Protein AF-A0A0B3AUH6-F1 (afdb_monomer)

pLDDT: mean 71.79, std 16.07, range [42.34, 92.62]

Sequence (126 aa):
MKKSLVILSISLILLISISFVSASWFSELFSGKAKTSGSAITQDFQQSQEVKKCFLCNIFPTCKDGVKNQDETGVDCGGNKCPKCEVKSVFPTCKDGVKNQDETGVDCGGNKCPKCEVKSIPLDFY

Mean predicted aligned error: 21.25 Å

Secondary structure (DSSP, 8-state):
-HHHHHHHHHHHHHHHHHHHHHHHSSSSSS------SS----------SS---SSSTTTS--TTSSS--TT-SBTTB-TTTSPPP--S-SS--TTSSS--TT-SBTTB-TTTSPPP------TT--

Solvent-accessible surface area (backbone atoms only — not comparable to full-atom values): 8386 Å² total; per-residue (Å²): 117,72,70,63,55,53,53,53,51,52,51,51,51,50,56,52,51,62,55,54,52,59,76,75,68,60,72,78,84,74,64,79,75,78,77,87,80,82,80,92,76,82,89,85,79,80,94,68,89,92,68,92,75,62,83,64,60,79,78,48,90,51,55,76,72,79,47,68,52,88,62,38,74,40,67,30,12,14,51,92,88,29,60,70,60,79,66,83,64,98,54,74,52,53,78,71,78,46,70,46,86,62,38,75,39,65,28,12,14,50,94,85,32,58,74,60,83,72,82,73,72,74,89,79,83,123

Structure (mmCIF, N/CA/C/O backbone):
data_AF-A0A0B3AUH6-F1
#
_entry.id   AF-A0A0B3AUH6-F1
#
loop_
_atom_site.group_PDB
_atom_site.id
_atom_site.type_symbol
_atom_site.label_atom_id
_atom_site.label_alt_id
_atom_site.label_comp_id
_atom_site.label_asym_id
_atom_site.label_entity_id
_atom_site.label_seq_id
_atom_site.pdbx_PDB_ins_code
_atom_site.Cartn_x
_atom_site.Cartn_y
_atom_site.Cartn_z
_atom_site.occupancy
_atom_site.B_iso_or_equiv
_atom_site.auth_seq_id
_atom_site.auth_comp_id
_atom_site.auth_asym_id
_atom_site.auth_atom_id
_atom_site.pdb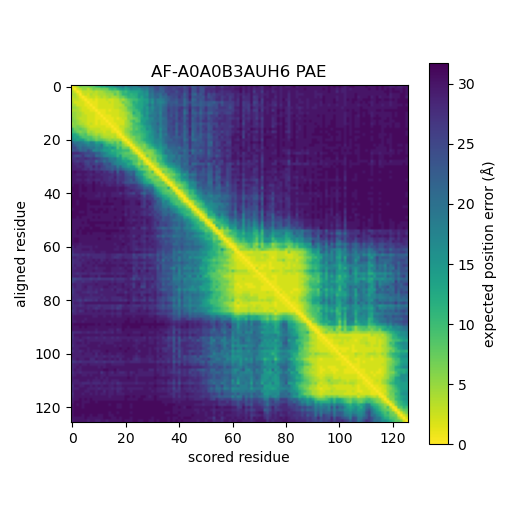x_PDB_model_num
ATOM 1 N N . MET A 1 1 ? -58.648 5.521 77.114 1.00 61.00 1 MET A N 1
ATOM 2 C CA . MET A 1 1 ? -57.359 6.246 77.238 1.00 61.00 1 MET A CA 1
ATOM 3 C C . MET A 1 1 ? -56.310 5.814 76.202 1.00 61.00 1 MET A C 1
ATOM 5 O O . MET A 1 1 ? -55.676 6.684 75.628 1.00 61.00 1 MET A O 1
ATOM 9 N N . LYS A 1 2 ? -56.172 4.518 75.862 1.00 65.06 2 LYS A N 1
ATOM 10 C CA . LYS A 1 2 ? -55.150 4.026 74.904 1.00 65.06 2 LYS A CA 1
ATOM 11 C C . LYS A 1 2 ? -55.299 4.537 73.454 1.00 65.06 2 LYS A C 1
ATOM 13 O O . LYS A 1 2 ? -54.299 4.798 72.806 1.00 65.06 2 LYS A O 1
ATOM 18 N N . LYS A 1 3 ? -56.529 4.752 72.961 1.00 70.25 3 LYS A N 1
ATOM 19 C CA . LYS A 1 3 ? -56.782 5.239 71.585 1.00 70.25 3 LYS A CA 1
ATOM 20 C C . LYS A 1 3 ? -56.318 6.687 71.355 1.00 70.25 3 LYS A C 1
ATOM 22 O O . LYS A 1 3 ? -55.832 6.999 70.279 1.00 70.25 3 LYS A O 1
ATOM 27 N N . SER A 1 4 ? -56.407 7.543 72.377 1.00 71.38 4 SER A N 1
ATOM 28 C CA . SER A 1 4 ? -55.965 8.943 72.280 1.00 71.38 4 SER A CA 1
ATOM 29 C C . SER A 1 4 ? -54.441 9.065 72.221 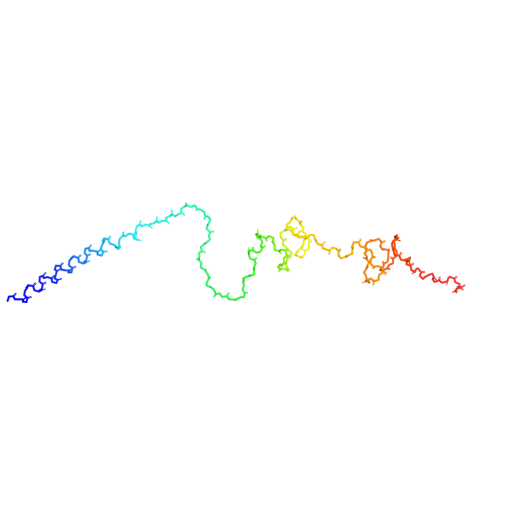1.00 71.38 4 SER A C 1
ATOM 31 O O . SER A 1 4 ? -53.923 9.935 71.531 1.00 71.38 4 SER A O 1
ATOM 33 N N . LEU A 1 5 ? -53.726 8.164 72.906 1.00 70.31 5 LEU A N 1
ATOM 34 C CA . LEU A 1 5 ? -52.262 8.134 72.920 1.00 70.31 5 LEU A CA 1
ATOM 35 C C . LEU A 1 5 ? -51.683 7.701 71.559 1.00 70.31 5 LEU A C 1
ATOM 37 O O . LEU A 1 5 ? -50.661 8.223 71.134 1.00 70.31 5 LEU A O 1
ATOM 41 N N . VAL A 1 6 ? -52.372 6.789 70.858 1.00 79.25 6 VAL A N 1
ATOM 42 C CA . VAL A 1 6 ? -51.979 6.299 69.522 1.00 79.25 6 VAL A CA 1
ATOM 43 C C . VAL A 1 6 ? -52.168 7.370 68.443 1.00 79.25 6 VAL A C 1
ATOM 45 O O . VAL A 1 6 ? -51.349 7.497 67.542 1.00 79.25 6 VAL A O 1
ATOM 48 N N . ILE A 1 7 ? -53.222 8.183 68.536 1.00 77.00 7 ILE A N 1
ATOM 49 C CA . ILE A 1 7 ? -53.449 9.273 67.573 1.00 77.00 7 ILE A CA 1
ATOM 50 C C . ILE A 1 7 ? -52.402 10.381 67.759 1.00 77.00 7 ILE A C 1
ATOM 52 O O . ILE A 1 7 ? -51.882 10.909 66.777 1.00 77.00 7 ILE A O 1
ATOM 56 N N . LEU A 1 8 ? -52.038 10.690 69.009 1.00 79.19 8 LEU A N 1
ATOM 57 C CA . LEU A 1 8 ? -50.985 11.663 69.313 1.00 79.19 8 LEU A CA 1
ATOM 58 C C . LEU A 1 8 ? -49.606 11.197 68.823 1.00 79.19 8 LEU A C 1
ATOM 60 O O . LEU A 1 8 ? -48.855 12.012 68.292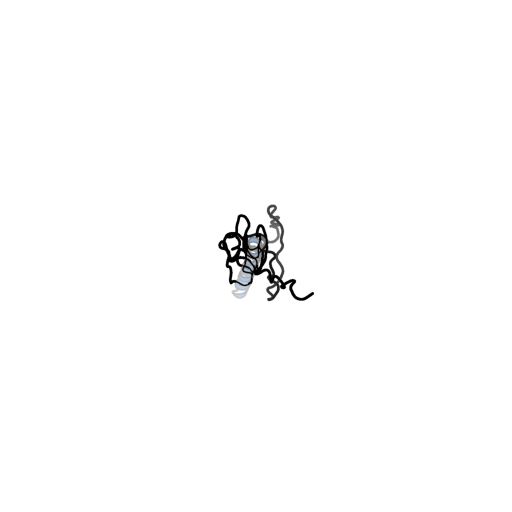 1.00 79.19 8 LEU A O 1
ATOM 64 N N . SER A 1 9 ? -49.285 9.902 68.927 1.00 83.25 9 SER A N 1
ATOM 65 C CA . SER A 1 9 ? -48.011 9.376 68.423 1.00 83.25 9 SER A CA 1
ATOM 66 C C . SER A 1 9 ? -47.948 9.346 66.894 1.00 83.25 9 SER A C 1
ATOM 68 O O . SER A 1 9 ? -46.931 9.738 66.330 1.00 83.25 9 SER A O 1
ATOM 70 N N . ILE A 1 10 ? -49.029 8.961 66.209 1.00 83.00 10 ILE A N 1
ATOM 71 C CA . ILE A 1 10 ? -49.085 8.961 64.736 1.00 83.00 10 ILE A CA 1
ATOM 72 C C . ILE A 1 10 ? -48.984 10.389 64.184 1.00 83.00 10 ILE A C 1
ATOM 74 O O . ILE A 1 10 ? -48.254 10.617 63.221 1.00 83.00 10 ILE A O 1
ATOM 78 N N . SER A 1 11 ? -49.655 11.358 64.816 1.00 85.12 11 SER A N 1
ATOM 79 C CA . SER A 1 11 ? -49.584 12.771 64.417 1.00 85.12 11 SER A CA 1
ATOM 80 C C . SER A 1 11 ? -48.172 13.347 64.600 1.00 85.12 11 SER A C 1
ATOM 82 O O . SER A 1 11 ? -47.654 14.020 63.712 1.00 85.12 11 SER A O 1
ATOM 84 N N . LEU A 1 12 ? -47.494 13.005 65.703 1.00 85.38 12 LEU A N 1
ATOM 85 C CA . LEU A 1 12 ? -46.112 13.423 65.952 1.00 85.38 12 LEU A CA 1
ATOM 86 C C . LEU A 1 12 ? -45.126 12.799 64.947 1.00 85.38 12 LEU A C 1
ATOM 88 O O . LEU A 1 12 ? -44.240 13.490 64.450 1.00 85.38 12 LEU A O 1
ATOM 92 N N . ILE A 1 13 ? -45.305 11.521 64.597 1.00 84.50 13 ILE A N 1
ATOM 93 C CA . ILE A 1 13 ? -44.482 10.826 63.591 1.00 84.50 13 ILE A CA 1
ATOM 94 C C . ILE A 1 13 ? -44.687 11.436 62.196 1.00 84.50 13 ILE A C 1
ATOM 96 O O . ILE A 1 13 ? -43.709 11.663 61.484 1.00 84.50 13 ILE A O 1
ATOM 100 N N . LEU A 1 14 ? -45.930 11.768 61.825 1.00 82.75 14 LEU A N 1
ATOM 101 C CA . LEU A 1 14 ? -46.239 12.452 60.565 1.00 82.75 14 LEU A CA 1
ATOM 102 C C . LEU A 1 14 ? -45.564 13.828 60.487 1.00 82.75 14 LEU A C 1
ATOM 104 O O . LEU A 1 14 ? -44.880 14.108 59.505 1.00 82.75 14 LEU A O 1
ATOM 108 N N . LEU A 1 15 ? -45.658 14.647 61.538 1.00 82.25 15 LEU A N 1
ATOM 109 C CA . LEU A 1 15 ? -45.022 15.972 61.575 1.00 82.25 15 LEU A CA 1
ATOM 110 C C . LEU A 1 15 ? -43.487 15.900 61.508 1.00 82.25 15 LEU A C 1
ATOM 112 O O . LEU A 1 15 ? -42.861 16.701 60.810 1.00 82.25 15 LEU A O 1
ATOM 116 N N . ILE A 1 16 ? -42.875 14.913 62.169 1.00 81.00 16 ILE A N 1
ATOM 117 C CA . ILE A 1 16 ? -41.428 14.677 62.078 1.00 81.00 16 ILE A CA 1
ATOM 118 C C . ILE A 1 16 ? -41.058 14.239 60.653 1.00 81.00 16 ILE A C 1
ATOM 120 O O . ILE A 1 16 ? -40.148 14.807 60.059 1.00 81.00 16 ILE A O 1
ATOM 124 N N . SER A 1 17 ? -41.798 13.306 60.047 1.00 74.69 17 SER A N 1
ATOM 125 C CA . SER A 1 17 ? -41.499 12.814 58.692 1.00 74.69 17 SER A CA 1
ATOM 126 C C . SER A 1 17 ? -41.626 13.888 57.600 1.00 74.69 17 SER A C 1
ATOM 128 O O . SER A 1 17 ? -40.766 13.967 56.724 1.00 74.69 17 SER A O 1
ATOM 130 N N . ILE A 1 18 ? -42.618 14.781 57.696 1.00 72.12 18 ILE A N 1
ATOM 131 C CA . ILE A 1 18 ? -42.787 15.919 56.774 1.00 72.12 18 ILE A CA 1
ATOM 132 C C . ILE A 1 18 ? -41.608 16.905 56.899 1.00 72.12 18 ILE A C 1
ATOM 134 O O . ILE A 1 18 ? -41.183 17.494 55.906 1.00 72.12 18 ILE A O 1
ATOM 138 N N . SER A 1 19 ? -41.023 17.027 58.095 1.00 63.31 19 SER A N 1
ATOM 139 C CA . SER A 1 19 ? -39.841 17.863 58.349 1.00 63.31 19 SER A CA 1
ATOM 140 C C . SER A 1 19 ? -38.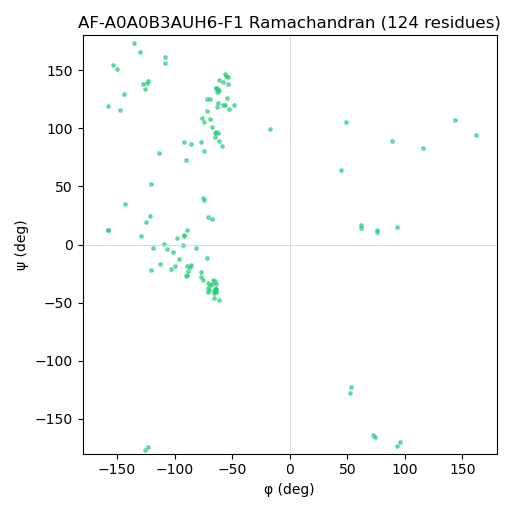537 17.239 57.824 1.00 63.31 19 SER A C 1
ATOM 142 O O . SER A 1 19 ? -37.632 17.961 57.419 1.00 63.31 19 SER A O 1
ATOM 144 N N . PHE A 1 20 ? -38.427 15.906 57.786 1.00 59.00 20 PHE A N 1
ATOM 145 C CA . PHE A 1 20 ? -37.256 15.209 57.231 1.00 59.00 20 PHE A CA 1
ATOM 146 C C . PHE A 1 20 ? -37.243 15.189 55.693 1.00 59.00 20 PHE A C 1
ATOM 148 O O . PHE A 1 20 ? -36.170 15.206 55.090 1.00 59.00 20 PHE A O 1
ATOM 155 N N . VAL A 1 21 ? -38.413 15.236 55.043 1.00 56.62 21 VAL A N 1
ATOM 156 C CA . VAL A 1 21 ? -38.504 15.357 53.576 1.00 56.62 21 VAL A CA 1
ATOM 157 C C . VAL A 1 21 ? -37.979 16.716 53.084 1.00 56.62 21 VAL A C 1
ATOM 159 O O . VAL A 1 21 ? -37.384 16.775 52.011 1.00 56.62 21 VAL A O 1
ATOM 162 N N . SER A 1 22 ? -38.086 17.798 53.869 1.00 56.09 22 SER A N 1
ATOM 163 C CA . SER A 1 22 ? -37.554 19.112 53.461 1.00 56.09 22 SER A CA 1
ATOM 164 C C . SER A 1 22 ? -36.029 19.239 53.593 1.00 56.09 22 SER A C 1
ATOM 166 O O . SER A 1 22 ? -35.425 20.039 52.882 1.00 56.09 22 SER A O 1
ATOM 168 N N . ALA A 1 23 ? -35.388 18.435 54.449 1.00 50.75 23 ALA A N 1
ATOM 169 C CA . ALA A 1 23 ? -33.943 18.502 54.680 1.00 50.75 23 ALA A CA 1
ATOM 170 C C . ALA A 1 23 ? -33.116 17.657 53.692 1.00 50.75 23 ALA A C 1
ATOM 172 O O . ALA A 1 23 ? -31.922 17.902 53.530 1.00 50.75 23 ALA A O 1
ATOM 173 N N . SER A 1 24 ? -33.725 16.676 53.015 1.00 53.88 24 SER A N 1
ATOM 174 C CA . SER A 1 24 ? -33.030 15.796 52.055 1.00 53.88 24 SER A CA 1
ATOM 175 C C . SER A 1 24 ? -33.559 15.884 50.619 1.00 53.88 24 SER A C 1
ATOM 177 O O . SER A 1 24 ? -32.978 15.272 49.728 1.00 53.88 24 SER A O 1
ATOM 179 N N . TRP A 1 25 ? -34.609 16.678 50.368 1.00 51.91 25 TRP A N 1
ATOM 180 C CA . TRP A 1 25 ? -35.196 16.886 49.035 1.00 51.91 25 TRP A CA 1
ATOM 181 C C . TRP A 1 25 ? -35.192 18.359 48.583 1.00 51.91 25 TRP A C 1
ATOM 183 O O . TRP A 1 25 ? -36.002 18.774 47.762 1.00 51.91 25 TRP A O 1
ATOM 193 N N . PHE A 1 26 ? -34.282 19.183 49.119 1.00 49.88 26 PHE A N 1
ATOM 194 C CA . PHE A 1 26 ? -34.129 20.591 48.712 1.00 49.88 26 PHE A CA 1
ATOM 195 C C 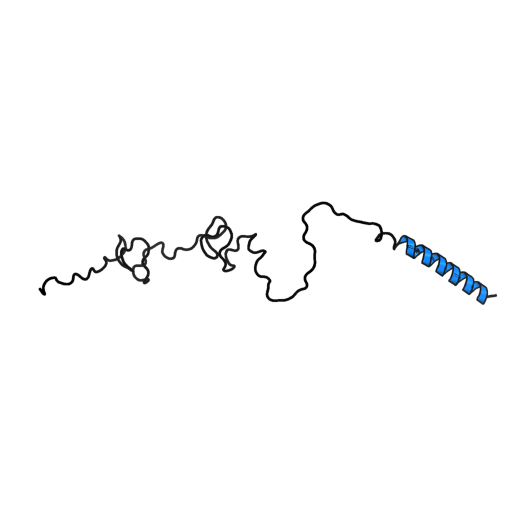. PHE A 1 26 ? -32.703 20.951 48.269 1.00 49.88 26 PHE A C 1
ATOM 197 O O . PHE A 1 26 ? -32.326 22.118 48.228 1.00 49.88 26 PHE A O 1
ATOM 204 N N . SER A 1 27 ? -31.885 19.957 47.911 1.00 50.81 27 SER A N 1
ATOM 205 C CA . SER A 1 27 ? -30.543 20.192 47.354 1.00 50.81 27 SER A CA 1
ATOM 206 C C . SER A 1 27 ? -30.468 20.044 45.830 1.00 50.81 27 SER A C 1
ATOM 208 O O . SER A 1 27 ? -29.450 20.410 45.249 1.00 50.81 27 SER A O 1
ATOM 210 N N . GLU A 1 28 ? -31.542 19.606 45.162 1.00 53.62 28 GLU A N 1
ATOM 211 C CA . GLU A 1 28 ? -31.582 19.485 43.692 1.00 53.62 28 GLU A CA 1
ATOM 212 C C . GLU A 1 28 ? -32.435 20.552 42.983 1.00 53.62 28 GLU A C 1
ATOM 214 O O . GLU A 1 28 ? -32.406 20.627 41.760 1.00 53.62 28 GLU A O 1
ATOM 219 N N . LEU A 1 29 ? -33.129 21.438 43.712 1.00 51.03 29 LEU A N 1
ATOM 220 C CA . LEU A 1 29 ? -33.972 22.484 43.102 1.00 51.03 29 LEU A CA 1
ATOM 221 C C . LEU A 1 29 ? -33.285 23.854 42.947 1.00 51.03 29 LEU A C 1
ATOM 223 O O . LEU A 1 29 ? -33.780 24.702 42.213 1.00 51.03 29 LEU A O 1
ATOM 227 N N . PHE A 1 30 ? 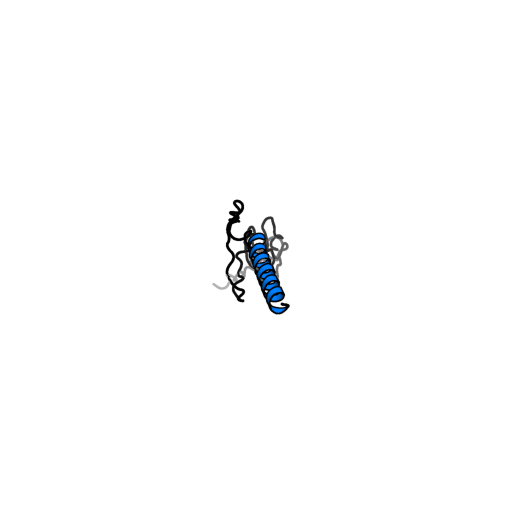-32.127 24.068 43.588 1.00 47.62 30 PHE A N 1
ATOM 228 C CA . PHE A 1 30 ? -31.375 25.335 43.519 1.00 47.62 30 PHE A CA 1
ATOM 229 C C . PHE A 1 30 ? -29.889 25.184 43.168 1.00 47.62 30 PHE A C 1
ATOM 231 O O . PHE A 1 30 ? -29.161 26.173 43.142 1.00 47.62 30 PHE A O 1
ATOM 238 N N . SER A 1 31 ? -29.426 23.980 42.818 1.00 45.66 31 SER A N 1
ATOM 239 C CA . SER A 1 31 ? -28.115 23.822 42.177 1.00 45.66 31 SER A CA 1
ATOM 240 C C . SER A 1 31 ? -28.261 23.900 40.663 1.00 45.66 31 SER A C 1
ATOM 242 O O . SER A 1 31 ? -28.095 22.918 39.941 1.00 45.66 31 SER A O 1
ATOM 244 N N . GLY A 1 32 ? -28.504 25.118 40.180 1.00 50.28 32 GLY A N 1
ATOM 245 C CA . GLY A 1 32 ? -28.070 25.511 38.848 1.00 50.28 32 GLY A CA 1
ATOM 246 C C . GLY A 1 32 ? -26.551 25.368 38.756 1.00 50.28 32 GLY A C 1
ATOM 247 O O . GLY A 1 32 ? -25.812 26.328 38.957 1.00 50.28 32 GLY A O 1
ATOM 248 N N . LYS A 1 33 ? -26.062 24.161 38.448 1.00 46.44 33 LYS A N 1
ATOM 249 C CA . LYS A 1 33 ? -24.698 23.964 37.951 1.00 46.44 33 LYS A CA 1
ATOM 250 C C . LYS A 1 33 ? -24.658 24.444 36.503 1.00 46.44 33 LYS A C 1
ATOM 252 O O . LYS A 1 33 ? -24.672 23.653 35.565 1.00 46.44 33 LYS A O 1
ATOM 257 N N . ALA A 1 34 ? -24.547 25.757 36.326 1.00 46.47 34 ALA A N 1
ATOM 258 C CA . ALA A 1 34 ? -23.876 26.293 35.155 1.00 46.47 34 ALA A CA 1
ATOM 259 C C . ALA A 1 34 ? -22.402 25.872 35.253 1.00 46.47 34 ALA A C 1
ATOM 261 O O . ALA A 1 34 ? -21.588 26.525 35.904 1.00 46.47 34 ALA A O 1
ATOM 262 N N . LYS A 1 35 ? -22.061 24.727 34.654 1.00 42.34 35 LYS A N 1
ATOM 263 C CA . LYS A 1 35 ? -20.670 24.361 34.396 1.00 42.34 35 LYS A CA 1
ATOM 264 C C . LYS A 1 35 ? -20.215 25.177 33.189 1.00 42.34 35 LYS A C 1
ATOM 266 O O . LYS A 1 35 ? -20.353 24.748 32.049 1.00 42.34 35 LYS A O 1
ATOM 271 N N . THR A 1 36 ? -19.710 26.381 33.439 1.00 48.81 36 THR A N 1
ATOM 272 C CA . THR A 1 36 ? -18.859 27.069 32.472 1.00 48.81 36 THR A CA 1
ATOM 273 C C . THR A 1 36 ? -17.515 26.354 32.442 1.00 48.81 36 THR A C 1
ATOM 275 O O . THR A 1 36 ? -16.804 26.297 33.441 1.00 48.81 36 THR A O 1
ATOM 278 N N . SER A 1 37 ? -17.222 25.752 31.289 1.00 50.53 37 SER A N 1
ATOM 279 C CA . SER A 1 37 ? -15.894 25.508 30.708 1.00 50.53 37 SER A CA 1
ATOM 280 C C . SER A 1 37 ? -15.881 24.157 29.990 1.00 50.53 37 SER A C 1
ATOM 282 O O . SER A 1 37 ? -15.878 23.103 30.626 1.00 50.53 37 SER A O 1
ATOM 284 N N . GLY A 1 38 ? -15.859 24.220 28.654 1.00 53.38 38 GLY A N 1
ATOM 285 C CA . GLY A 1 38 ? -15.433 23.121 27.787 1.00 53.38 38 GLY A CA 1
ATOM 286 C C . GLY A 1 38 ? -16.511 22.538 26.876 1.00 53.38 38 GLY A C 1
ATOM 287 O O . GLY A 1 38 ? -17.063 21.496 27.190 1.00 53.38 38 GLY A O 1
ATOM 288 N N . SER A 1 39 ? -16.729 23.201 25.734 1.00 45.12 39 SER A N 1
ATOM 289 C CA . SER A 1 39 ? -17.326 22.701 24.483 1.00 45.12 39 SER A CA 1
ATOM 290 C C . SER A 1 39 ? -18.648 21.927 24.561 1.00 45.12 39 SER A C 1
ATOM 292 O O . SER A 1 39 ? -18.708 20.744 24.884 1.00 45.12 39 SER A O 1
ATOM 294 N N . ALA A 1 40 ? -19.712 22.610 24.147 1.00 48.81 40 ALA A N 1
ATOM 295 C CA . ALA A 1 40 ? -21.002 22.024 23.837 1.00 48.81 40 ALA A CA 1
ATOM 296 C C . ALA A 1 40 ? -20.880 20.897 22.799 1.00 48.81 40 ALA A C 1
ATOM 298 O O . ALA A 1 40 ? -20.394 21.132 21.698 1.00 48.81 40 ALA A O 1
ATOM 299 N N . ILE A 1 41 ? -21.404 19.719 23.130 1.00 52.69 41 ILE A N 1
ATOM 300 C CA . ILE A 1 41 ? -22.398 19.030 22.303 1.00 52.69 41 ILE A CA 1
ATOM 301 C C . ILE A 1 41 ? -23.324 18.261 23.246 1.00 52.69 41 ILE A C 1
ATOM 303 O O . ILE A 1 41 ? -22.909 17.403 24.023 1.00 52.69 41 ILE A O 1
ATOM 307 N N . THR A 1 42 ? -24.581 18.674 23.229 1.00 42.34 42 THR A N 1
ATOM 308 C CA . THR A 1 42 ? -25.700 18.112 23.972 1.00 42.34 42 THR A CA 1
ATOM 309 C C . THR A 1 42 ? -25.947 16.659 23.584 1.00 42.34 42 THR A C 1
ATOM 311 O O . THR A 1 42 ? -25.851 16.281 22.417 1.00 42.34 42 THR A O 1
ATOM 314 N N . GLN A 1 43 ? -26.279 15.863 24.596 1.00 65.12 43 GLN A N 1
ATOM 315 C CA . GLN A 1 43 ? -26.891 14.551 24.455 1.00 65.12 43 GLN A CA 1
ATOM 316 C C . GLN A 1 43 ? -28.248 14.706 23.760 1.00 65.12 43 GLN A C 1
ATOM 318 O O . GLN A 1 43 ? -28.989 15.611 24.125 1.00 65.12 43 GLN A O 1
ATOM 323 N N . ASP A 1 44 ? -28.511 13.878 22.744 1.00 56.12 44 ASP A N 1
ATOM 324 C CA . ASP A 1 44 ? -29.801 13.224 22.458 1.00 56.12 44 ASP A CA 1
ATOM 325 C C . ASP A 1 44 ? -29.841 12.743 20.999 1.00 56.12 44 ASP A C 1
ATOM 327 O O . ASP A 1 44 ? -30.211 13.478 20.089 1.00 56.12 44 ASP A O 1
ATOM 331 N N . PHE A 1 45 ? -29.484 11.477 20.767 1.00 44.38 45 PHE A N 1
ATOM 332 C CA . PHE A 1 45 ? -30.098 10.692 19.694 1.00 44.38 45 PHE A CA 1
ATOM 333 C C . PHE A 1 45 ? -29.938 9.204 19.999 1.00 44.38 45 PHE A C 1
ATOM 335 O O . PHE A 1 45 ? -28.828 8.694 20.166 1.00 44.38 45 PHE A O 1
ATOM 342 N N . GLN A 1 46 ? -31.073 8.523 20.134 1.00 46.22 46 GLN A N 1
ATOM 343 C CA . GLN A 1 46 ? -31.143 7.108 20.447 1.00 46.22 46 GLN A CA 1
ATOM 344 C C . GLN A 1 46 ? -30.496 6.259 19.348 1.00 46.22 46 GLN A C 1
ATOM 346 O O . GLN A 1 46 ? -30.759 6.418 18.158 1.00 46.22 46 GLN A O 1
ATOM 351 N N . GLN A 1 47 ? -29.688 5.312 19.814 1.00 65.44 47 GLN A N 1
ATOM 352 C CA . GLN A 1 47 ? -29.319 4.050 19.185 1.00 65.44 47 GLN A CA 1
ATOM 353 C C . GLN A 1 47 ? -30.264 3.619 18.039 1.00 65.44 47 GLN A C 1
ATOM 355 O O . GLN A 1 47 ? -31.300 3.004 18.276 1.00 65.44 47 GLN A O 1
ATOM 360 N N . SER A 1 48 ? -29.878 3.868 16.786 1.00 47.75 48 SER A N 1
ATOM 361 C CA . SER A 1 48 ? -30.369 3.098 15.641 1.00 47.75 48 SER A CA 1
ATOM 362 C C . SER A 1 48 ? -29.271 2.924 14.586 1.00 47.75 48 SER A C 1
ATOM 364 O O . SER A 1 48 ? -28.518 3.825 14.225 1.00 47.75 48 SER A O 1
ATOM 366 N N . GLN A 1 49 ? -29.139 1.659 14.227 1.00 63.91 49 GLN A N 1
ATOM 367 C CA . GLN A 1 49 ? -28.242 0.974 13.309 1.00 63.91 49 GLN A CA 1
ATOM 368 C C . GLN A 1 49 ? -28.268 1.612 11.894 1.00 63.91 49 GLN A C 1
ATOM 370 O O . GLN A 1 49 ? -29.329 2.039 11.459 1.00 63.91 49 GLN A O 1
ATOM 375 N N . GLU A 1 50 ? -27.110 1.650 11.203 1.00 53.47 50 GLU A N 1
ATOM 376 C CA . GLU A 1 50 ? -26.867 2.077 9.791 1.00 53.47 50 GLU A CA 1
ATOM 377 C C . GLU A 1 50 ? -26.463 3.543 9.462 1.00 53.47 50 GLU A C 1
ATOM 379 O O . GLU A 1 50 ? -26.440 3.914 8.292 1.00 53.47 50 GLU A O 1
ATOM 384 N N . VAL A 1 51 ? -26.023 4.390 10.409 1.00 51.97 51 VAL A N 1
ATOM 385 C CA . VAL A 1 51 ? -25.357 5.675 10.031 1.00 51.97 51 VAL A CA 1
ATOM 386 C C . VAL A 1 51 ? -24.203 6.109 10.936 1.00 51.97 51 VAL A C 1
ATOM 388 O O . VAL A 1 51 ? -23.909 7.292 11.095 1.00 51.97 51 VAL A O 1
ATOM 391 N N . LYS A 1 52 ? -23.427 5.155 11.461 1.00 51.34 52 LYS A N 1
ATOM 392 C CA . LYS A 1 52 ? -22.121 5.448 12.089 1.00 51.34 52 LYS A CA 1
ATOM 393 C C . LYS A 1 52 ? -21.043 5.772 11.036 1.00 51.34 52 LYS A C 1
ATOM 395 O O . LYS A 1 52 ? -19.897 5.342 11.145 1.00 51.34 52 LYS A O 1
ATOM 400 N N . LYS A 1 53 ? -21.425 6.500 9.983 1.00 56.50 53 LYS A N 1
ATOM 401 C CA . LYS A 1 53 ? -20.580 6.849 8.843 1.00 56.50 53 LYS A CA 1
ATOM 402 C C . LYS A 1 53 ? -19.798 8.117 9.176 1.00 56.50 53 LYS A C 1
ATOM 404 O O . LYS A 1 53 ? -20.229 9.235 8.929 1.00 56.50 53 LYS A O 1
ATOM 409 N N . CYS A 1 54 ? -18.665 7.862 9.822 1.00 55.12 54 CYS A N 1
ATOM 410 C CA . CYS A 1 54 ? -17.440 8.656 9.850 1.00 55.12 54 CYS A CA 1
ATOM 411 C C . CYS A 1 54 ? -17.562 10.179 10.026 1.00 55.12 54 CYS A C 1
ATOM 413 O O . CYS A 1 54 ? -17.076 10.932 9.193 1.00 55.12 54 CYS A O 1
ATOM 415 N N . PHE A 1 55 ? -18.067 10.650 11.172 1.00 50.94 55 PHE 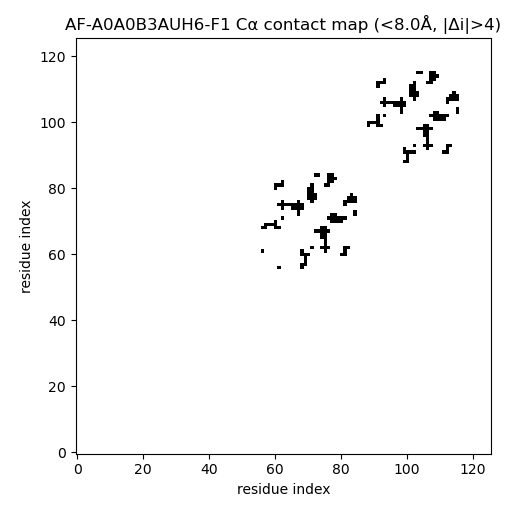A N 1
ATOM 416 C CA . PHE A 1 55 ? -17.647 11.969 11.684 1.00 50.94 55 PHE A CA 1
ATOM 417 C C . PHE A 1 55 ? -16.349 11.881 12.520 1.00 50.94 55 PHE A C 1
ATOM 419 O O . PHE A 1 55 ? -15.654 12.870 12.712 1.00 50.94 55 PHE A O 1
ATOM 426 N N . LEU A 1 56 ? -15.975 10.675 12.977 1.00 55.94 56 LEU A N 1
ATOM 427 C CA . LEU A 1 56 ? -14.796 10.426 13.823 1.00 55.94 56 LEU A CA 1
ATOM 428 C C . LEU A 1 56 ? -13.559 9.897 13.078 1.00 55.94 56 LEU A C 1
ATOM 430 O O . LEU A 1 56 ? -12.462 10.029 13.617 1.00 55.94 56 LEU A O 1
ATOM 434 N N . CYS A 1 57 ? -13.682 9.343 11.860 1.00 55.16 57 CYS A N 1
ATOM 435 C CA . CYS A 1 57 ? -12.483 8.923 11.110 1.00 55.16 57 CYS A CA 1
ATOM 436 C C . CYS A 1 57 ? -11.680 10.120 10.573 1.00 55.16 57 CYS A C 1
ATOM 438 O O . CYS A 1 57 ? -10.516 9.992 10.239 1.00 55.16 57 CYS A O 1
ATOM 440 N N . ASN A 1 58 ? -12.252 11.327 10.625 1.00 58.56 58 ASN A N 1
ATOM 441 C CA . ASN A 1 58 ? -11.591 12.552 10.187 1.00 58.56 58 ASN A CA 1
ATOM 442 C C . ASN A 1 58 ? -10.772 13.256 11.288 1.00 58.56 58 ASN A C 1
ATOM 444 O O . ASN A 1 58 ? -10.392 14.413 11.131 1.00 58.56 58 ASN A O 1
ATOM 448 N N . ILE A 1 59 ? -10.521 12.604 12.433 1.00 61.12 59 ILE A N 1
ATOM 449 C CA . ILE A 1 59 ? -9.741 13.188 13.549 1.00 61.12 59 ILE A CA 1
ATOM 450 C C . ILE A 1 59 ? -8.492 12.349 13.881 1.00 61.12 59 ILE A C 1
ATOM 452 O O . ILE A 1 59 ? -7.504 12.882 14.384 1.00 61.12 59 ILE A O 1
ATOM 456 N N . PHE A 1 60 ? -8.470 11.065 13.513 1.00 60.62 60 PHE A N 1
ATOM 457 C CA . PHE A 1 60 ? -7.307 10.183 13.644 1.00 60.62 60 PHE A CA 1
ATOM 458 C C . PHE A 1 60 ? -6.943 9.591 12.282 1.00 60.62 60 PHE A C 1
ATOM 460 O O . PHE A 1 60 ? -7.857 9.259 11.540 1.00 60.62 60 PHE A O 1
ATOM 467 N N . PRO A 1 61 ? -5.647 9.455 11.943 1.00 63.16 61 PRO A N 1
ATOM 468 C CA . PRO A 1 61 ? -5.247 8.750 10.730 1.00 63.16 61 PRO A CA 1
ATOM 469 C C . PRO A 1 61 ? -5.707 7.295 10.834 1.00 63.16 61 PRO A C 1
ATOM 471 O O . PRO A 1 61 ? -5.347 6.580 11.776 1.00 63.16 61 PRO A O 1
ATOM 474 N N . THR A 1 62 ? -6.520 6.864 9.885 1.00 79.31 62 THR A N 1
ATOM 475 C CA . THR A 1 62 ? -7.051 5.506 9.833 1.00 79.31 62 THR A CA 1
ATOM 476 C C . THR A 1 62 ? -6.469 4.804 8.625 1.00 79.31 62 THR A C 1
ATOM 478 O O . THR A 1 62 ? -7.131 4.611 7.628 1.00 79.31 62 THR A O 1
ATOM 481 N N . CYS A 1 63 ? -5.231 4.341 8.752 1.00 86.31 63 CYS A N 1
ATOM 482 C CA . CYS A 1 63 ? -4.494 3.706 7.657 1.00 86.31 63 CYS A CA 1
ATOM 483 C C . CYS A 1 63 ? -5.003 2.299 7.260 1.00 86.31 63 CYS A C 1
ATOM 485 O O . CYS A 1 63 ? -4.193 1.470 6.843 1.00 86.31 63 CYS A O 1
ATOM 487 N N . LYS A 1 64 ? -6.272 1.959 7.546 1.00 88.12 64 LYS A N 1
ATOM 488 C CA . LYS A 1 64 ? -6.912 0.638 7.337 1.00 88.12 64 LYS A CA 1
ATOM 489 C C . LYS A 1 64 ? -8.450 0.710 7.259 1.00 88.12 64 LYS A C 1
ATOM 491 O O . LYS A 1 64 ? -9.099 -0.325 7.439 1.00 88.12 64 LYS A O 1
ATOM 496 N N . ASP A 1 65 ? -9.053 1.891 7.121 1.00 83.62 65 ASP A N 1
ATOM 497 C CA . ASP A 1 65 ? -10.519 2.031 7.101 1.00 83.62 65 ASP A CA 1
ATOM 498 C C . ASP A 1 65 ? -11.118 2.121 5.690 1.00 83.62 65 ASP A C 1
ATOM 500 O O . ASP A 1 65 ? -12.336 2.256 5.539 1.00 83.62 65 ASP A O 1
ATOM 504 N N . GLY A 1 66 ? -10.293 1.952 4.659 1.00 84.94 66 GLY A N 1
ATOM 505 C CA . GLY A 1 66 ? -10.714 1.871 3.267 1.00 84.94 66 GLY A CA 1
ATOM 506 C C . GLY A 1 66 ? -11.096 3.221 2.676 1.00 84.94 66 GLY A C 1
ATOM 507 O O . GLY A 1 66 ? -11.703 3.255 1.600 1.00 84.94 66 GLY A O 1
ATOM 508 N N . VAL A 1 67 ? -10.778 4.332 3.347 1.00 84.12 67 VAL A N 1
ATOM 509 C CA . VAL A 1 67 ? -11.071 5.680 2.857 1.00 84.12 67 VAL A CA 1
ATOM 510 C C . VAL A 1 67 ? -9.816 6.537 2.859 1.00 84.12 67 VAL A C 1
ATOM 512 O O . VAL A 1 67 ? -9.046 6.526 3.800 1.00 84.12 67 VAL A O 1
ATOM 515 N N . LYS A 1 68 ? -9.626 7.331 1.800 1.00 86.69 68 LYS A N 1
ATOM 516 C CA . LYS A 1 68 ? -8.540 8.313 1.752 1.00 86.69 68 LYS A CA 1
ATOM 517 C C . LYS A 1 68 ? -8.906 9.518 2.616 1.00 86.69 68 LYS A C 1
ATOM 519 O O . LYS A 1 68 ? -9.775 10.302 2.219 1.00 86.69 68 LYS A O 1
ATOM 524 N N . ASN A 1 69 ? -8.245 9.684 3.756 1.00 86.44 69 ASN A N 1
ATOM 525 C CA . ASN A 1 69 ? -8.464 10.823 4.649 1.00 86.44 69 ASN A CA 1
ATOM 526 C C . ASN A 1 69 ? -7.148 11.436 5.160 1.00 86.44 69 ASN A C 1
ATOM 528 O O . ASN A 1 69 ? -6.057 10.957 4.866 1.00 86.44 69 ASN A O 1
ATOM 532 N N . GLN A 1 70 ? -7.247 12.559 5.877 1.00 86.75 70 GLN A N 1
ATOM 533 C CA . GLN A 1 70 ? -6.100 13.223 6.505 1.00 86.75 70 GLN A CA 1
ATOM 534 C C . GLN A 1 70 ? -4.932 13.499 5.548 1.00 86.75 70 GLN A C 1
ATOM 536 O O . GLN A 1 70 ? -5.112 14.160 4.526 1.00 86.75 70 GLN A O 1
ATOM 541 N N . ASP A 1 71 ? -3.724 13.072 5.915 1.00 88.00 71 ASP A N 1
ATOM 542 C CA . ASP A 1 71 ? -2.495 13.251 5.150 1.00 88.00 71 ASP A CA 1
ATOM 543 C C . ASP A 1 71 ? -2.183 12.078 4.207 1.00 88.00 71 ASP A C 1
ATOM 545 O O . ASP A 1 71 ? -1.111 12.053 3.602 1.00 88.00 71 ASP A O 1
ATOM 549 N N . GLU A 1 72 ? -3.101 11.123 4.042 1.00 91.94 72 GLU A N 1
ATOM 550 C CA . GLU A 1 72 ? -2.897 9.973 3.165 1.00 91.94 72 GLU A CA 1
ATOM 551 C C . GLU A 1 72 ? -2.752 10.385 1.692 1.00 91.94 72 GLU A C 1
ATOM 553 O O . GLU A 1 72 ? -3.518 11.185 1.141 1.00 91.94 72 GLU A O 1
ATOM 558 N N . THR A 1 73 ? -1.765 9.808 1.003 1.00 90.06 73 THR A N 1
ATOM 559 C CA . THR A 1 73 ? -1.557 10.049 -0.435 1.00 90.06 73 THR A CA 1
ATOM 560 C C . THR A 1 73 ? -2.327 9.048 -1.301 1.00 90.06 73 THR A C 1
ATOM 562 O O . THR A 1 73 ? -2.725 9.396 -2.417 1.00 90.06 73 THR A O 1
ATOM 565 N N . GLY A 1 74 ? -2.595 7.847 -0.781 1.00 87.50 74 GLY A N 1
ATOM 566 C CA . GLY A 1 74 ? -3.473 6.817 -1.350 1.00 87.50 74 GLY A CA 1
ATOM 567 C C . GLY A 1 74 ? -4.572 6.420 -0.360 1.00 87.50 74 GLY A C 1
ATOM 568 O O . GLY A 1 74 ? -4.710 7.057 0.670 1.00 87.50 74 GLY A O 1
ATOM 569 N N . VAL A 1 75 ? -5.388 5.413 -0.681 1.00 88.62 75 VAL A N 1
ATOM 570 C CA . VAL A 1 75 ? -6.352 4.861 0.292 1.00 88.62 75 VAL A CA 1
ATOM 571 C C . VAL A 1 75 ? -5.563 4.080 1.337 1.00 88.62 75 VAL A C 1
ATOM 573 O O . VAL A 1 75 ? -4.801 3.194 0.944 1.00 88.62 75 VAL A O 1
ATOM 576 N N . ASP A 1 76 ? -5.729 4.403 2.622 1.00 88.38 76 ASP A N 1
ATOM 577 C CA . ASP A 1 76 ? -5.078 3.711 3.743 1.00 88.38 76 ASP A CA 1
ATOM 578 C C . ASP A 1 76 ? -3.532 3.782 3.733 1.00 88.38 76 ASP A C 1
ATOM 580 O O . ASP A 1 76 ? 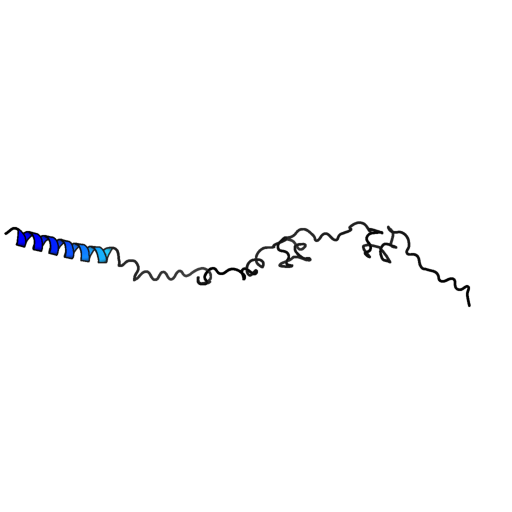-2.844 2.983 4.379 1.00 88.38 76 ASP A O 1
ATOM 584 N N . CYS A 1 77 ? -2.934 4.701 2.962 1.00 90.81 77 CYS A N 1
ATOM 585 C CA . CYS A 1 77 ? -1.482 4.779 2.805 1.00 90.81 77 CYS A CA 1
ATOM 586 C C . CYS A 1 77 ? -0.968 6.183 2.461 1.00 90.81 77 CYS A C 1
ATOM 588 O O . CYS A 1 77 ? -1.627 6.999 1.816 1.00 90.81 77 CYS A O 1
ATOM 590 N N . GLY A 1 78 ? 0.290 6.441 2.809 1.00 90.25 78 GLY A N 1
ATOM 591 C CA . GLY A 1 78 ? 0.993 7.688 2.527 1.00 90.25 78 GLY A CA 1
ATOM 592 C C . GLY A 1 78 ? 0.912 8.726 3.641 1.00 90.25 78 GLY A C 1
ATOM 593 O O . GLY A 1 78 ? 0.440 8.457 4.735 1.00 90.25 78 GLY A O 1
ATOM 594 N N . GLY A 1 79 ? 1.420 9.925 3.372 1.00 88.19 79 GLY A N 1
ATOM 595 C CA . GLY A 1 79 ? 1.533 10.961 4.396 1.00 88.19 79 GLY A CA 1
ATOM 596 C C . GLY A 1 79 ? 2.652 10.708 5.406 1.00 88.19 79 GLY A C 1
ATOM 597 O O . GLY A 1 79 ? 3.552 9.895 5.193 1.00 88.19 79 GLY A O 1
ATOM 598 N N . ASN A 1 80 ? 2.597 11.447 6.509 1.00 86.38 80 ASN A N 1
ATOM 599 C CA . ASN A 1 80 ? 3.516 11.347 7.638 1.00 86.38 80 ASN A CA 1
ATOM 600 C C . ASN A 1 80 ? 3.060 10.311 8.674 1.00 86.38 80 ASN A C 1
ATOM 602 O O . ASN A 1 80 ? 3.885 9.848 9.463 1.00 86.38 80 ASN A O 1
ATOM 606 N N . LYS A 1 81 ? 1.759 9.982 8.716 1.00 85.50 81 LYS A N 1
ATOM 607 C CA . LYS A 1 81 ? 1.185 9.102 9.749 1.00 85.50 81 LYS A CA 1
ATOM 608 C C . LYS A 1 81 ? 0.895 7.669 9.296 1.00 85.50 81 LYS A C 1
ATOM 610 O O . LYS A 1 81 ? 0.823 6.796 10.160 1.00 85.50 81 LYS A O 1
ATOM 615 N N . CYS A 1 82 ? 0.762 7.413 7.994 1.00 89.12 82 CYS A N 1
ATOM 616 C CA . CYS A 1 82 ? 0.489 6.081 7.451 1.00 89.12 82 CYS A CA 1
ATOM 617 C C . CYS A 1 82 ? 1.712 5.490 6.729 1.00 89.12 82 CYS A C 1
ATOM 619 O O . CYS A 1 82 ? 2.611 6.226 6.309 1.00 89.12 82 CYS A O 1
ATOM 621 N N . PRO A 1 83 ? 1.803 4.149 6.602 1.00 88.00 83 PRO A N 1
ATOM 622 C CA . PRO A 1 83 ? 2.861 3.516 5.820 1.00 88.00 83 PRO A CA 1
ATOM 623 C C . PRO A 1 83 ? 2.859 4.063 4.392 1.00 88.00 83 PRO A C 1
ATOM 625 O O . PRO A 1 83 ? 1.801 4.365 3.841 1.00 88.00 83 PRO A O 1
ATOM 628 N N . LYS A 1 84 ? 4.042 4.193 3.778 1.00 88.31 84 LYS A N 1
ATOM 629 C CA . LYS A 1 84 ? 4.145 4.639 2.383 1.00 88.31 84 LYS A CA 1
ATOM 630 C C . LYS A 1 84 ? 3.267 3.755 1.509 1.00 88.31 84 LYS A C 1
ATOM 632 O O . LYS A 1 84 ? 3.276 2.538 1.667 1.00 88.31 84 LYS A O 1
ATOM 637 N N . CYS A 1 85 ? 2.558 4.371 0.570 1.00 87.25 85 CYS A N 1
ATOM 638 C CA . CYS A 1 85 ? 1.879 3.604 -0.454 1.00 87.25 85 CYS A CA 1
ATOM 639 C C . CYS A 1 85 ? 2.907 2.741 -1.170 1.00 87.25 85 CYS A C 1
ATOM 641 O O . CYS A 1 85 ? 3.883 3.255 -1.726 1.00 87.25 85 CYS A O 1
ATOM 643 N N . GLU A 1 86 ? 2.695 1.432 -1.120 1.00 78.75 86 GLU A N 1
ATOM 644 C CA . GLU A 1 86 ? 3.438 0.506 -1.947 1.00 78.75 86 GLU A CA 1
ATOM 645 C C . GLU A 1 86 ? 3.081 0.826 -3.396 1.00 78.75 86 GLU A C 1
ATOM 647 O O . GLU A 1 86 ? 2.056 0.404 -3.930 1.00 78.75 86 GLU A O 1
ATOM 652 N N . VAL A 1 87 ? 3.941 1.609 -4.043 1.00 68.19 87 VAL A N 1
ATOM 653 C CA . VAL A 1 87 ? 4.084 1.528 -5.488 1.00 68.19 87 VAL A CA 1
ATOM 654 C C . VAL A 1 87 ? 4.569 0.113 -5.754 1.00 68.19 87 VAL A C 1
ATOM 656 O O . VAL A 1 87 ? 5.742 -0.212 -5.567 1.00 68.19 87 VAL A O 1
ATOM 659 N N . LYS A 1 88 ? 3.622 -0.773 -6.071 1.00 62.94 88 LYS A N 1
ATOM 660 C CA . LYS A 1 88 ? 3.942 -2.093 -6.597 1.00 62.94 88 LYS A CA 1
ATOM 661 C C . LYS A 1 88 ? 4.958 -1.874 -7.719 1.00 62.94 88 LYS A C 1
ATOM 663 O O . LYS A 1 88 ? 4.667 -1.167 -8.673 1.00 62.94 88 LYS A O 1
ATOM 668 N N . SER A 1 89 ? 6.127 -2.482 -7.531 1.00 56.25 89 SER A N 1
ATOM 669 C CA . SER A 1 89 ? 7.307 -2.454 -8.397 1.00 56.25 89 SER A CA 1
ATOM 670 C C . SER A 1 89 ? 8.304 -1.299 -8.137 1.00 56.25 89 SER A C 1
ATOM 672 O O . SER A 1 89 ? 8.310 -0.231 -8.730 1.00 56.25 89 SER A O 1
ATOM 674 N N . VAL A 1 90 ? 9.260 -1.547 -7.229 1.00 60.12 90 VAL A N 1
ATOM 675 C CA . VAL A 1 90 ? 10.560 -0.827 -7.181 1.00 60.12 90 VAL A CA 1
ATOM 676 C C . VAL A 1 90 ? 11.545 -1.435 -8.205 1.00 60.12 90 VAL A C 1
ATOM 678 O O . VAL A 1 90 ? 12.658 -0.949 -8.409 1.00 60.12 90 VAL A O 1
ATOM 681 N N . PHE A 1 91 ? 11.121 -2.496 -8.892 1.00 61.78 91 PHE A N 1
ATOM 682 C CA . PHE A 1 91 ? 11.837 -3.179 -9.957 1.00 61.78 91 PHE A CA 1
ATOM 683 C C . PHE A 1 91 ? 10.925 -3.222 -11.184 1.00 61.78 91 PHE A C 1
ATOM 685 O O . PHE A 1 91 ? 9.758 -3.549 -11.000 1.00 61.78 91 PHE A O 1
ATOM 692 N N . PRO A 1 92 ? 11.409 -2.903 -12.392 1.00 65.31 92 PRO A N 1
ATOM 693 C CA . PRO A 1 92 ? 10.579 -2.994 -13.581 1.00 65.31 92 PRO A CA 1
ATOM 694 C C . PRO A 1 92 ? 10.182 -4.449 -13.789 1.00 65.31 92 PRO A C 1
ATOM 696 O O . PRO A 1 92 ? 11.032 -5.340 -13.912 1.00 65.31 92 PRO A O 1
ATOM 699 N N . THR A 1 93 ? 8.884 -4.698 -13.748 1.00 79.25 93 THR A N 1
ATOM 700 C CA . THR A 1 93 ? 8.342 -6.027 -13.972 1.00 79.25 93 THR A CA 1
ATOM 701 C C . THR A 1 93 ? 8.031 -6.127 -15.453 1.00 79.25 93 THR A C 1
ATOM 703 O O . THR A 1 93 ? 6.921 -5.876 -15.877 1.00 79.25 93 THR A O 1
ATOM 706 N N . CYS A 1 94 ? 9.024 -6.542 -16.235 1.00 87.19 94 CYS A N 1
ATOM 707 C CA . CYS A 1 94 ? 8.947 -6.625 -17.697 1.00 87.19 94 CYS A CA 1
ATOM 708 C C . CYS A 1 94 ? 7.978 -7.705 -18.238 1.00 87.19 94 CYS A C 1
ATOM 710 O O . CYS A 1 94 ? 8.237 -8.263 -19.306 1.00 87.19 94 CYS A O 1
ATOM 712 N N . LYS A 1 95 ? 6.990 -8.140 -17.442 1.00 89.44 95 LYS A N 1
ATOM 713 C CA . LYS A 1 95 ? 6.016 -9.217 -17.713 1.00 89.44 95 LYS A CA 1
ATOM 714 C C . LYS A 1 95 ? 4.730 -9.084 -16.871 1.00 89.44 95 LYS A C 1
ATOM 716 O O . LYS A 1 95 ? 4.007 -10.075 -16.741 1.00 89.44 95 LYS A O 1
ATOM 721 N N . ASP A 1 96 ? 4.491 -7.956 -16.201 1.00 85.50 96 ASP A N 1
ATOM 722 C CA . ASP A 1 96 ? 3.306 -7.778 -15.345 1.00 85.50 96 ASP A CA 1
ATOM 723 C C . ASP A 1 96 ? 2.111 -7.139 -16.066 1.00 85.50 96 ASP A C 1
ATOM 725 O O . ASP A 1 96 ? 1.036 -7.000 -15.474 1.00 85.50 96 ASP A O 1
ATOM 729 N N . GLY A 1 97 ? 2.260 -6.814 -17.349 1.00 87.56 97 GLY A N 1
ATOM 730 C CA . GLY A 1 97 ? 1.208 -6.246 -18.175 1.00 87.56 97 GLY A CA 1
ATOM 731 C C . GLY A 1 97 ? 0.941 -4.773 -17.887 1.00 87.56 97 GLY A C 1
ATOM 732 O O . GLY A 1 97 ? -0.061 -4.246 -18.382 1.00 87.56 97 GLY A O 1
ATOM 733 N N . VAL A 1 98 ? 1.786 -4.090 -17.105 1.00 86.06 98 VAL A N 1
ATOM 734 C CA . VAL A 1 98 ? 1.638 -2.659 -16.828 1.00 86.06 98 VAL A CA 1
ATOM 735 C C . VAL A 1 98 ? 2.895 -1.894 -17.212 1.00 86.06 98 VAL A C 1
ATOM 737 O O . VAL A 1 98 ? 4.004 -2.319 -16.947 1.00 86.06 98 VAL A O 1
ATOM 740 N N . LYS A 1 99 ? 2.726 -0.711 -17.812 1.00 87.56 99 LYS A N 1
ATOM 741 C CA . LYS A 1 99 ? 3.856 0.180 -18.091 1.00 87.56 99 LYS A CA 1
ATOM 742 C C . LYS A 1 99 ? 4.317 0.841 -16.794 1.00 87.56 99 LYS A C 1
ATOM 744 O O . LYS A 1 99 ? 3.641 1.758 -16.313 1.00 87.56 99 LYS A O 1
ATOM 749 N N . ASN A 1 100 ? 5.448 0.405 -16.249 1.00 86.75 100 ASN A N 1
ATOM 750 C CA . ASN A 1 100 ? 6.008 0.964 -15.018 1.00 86.75 100 ASN A CA 1
ATOM 751 C C . ASN A 1 100 ? 7.499 1.329 -15.143 1.00 86.75 100 ASN A C 1
ATOM 753 O O . ASN A 1 100 ? 8.185 0.995 -16.102 1.00 86.75 100 ASN A O 1
ATOM 757 N N . GLN A 1 101 ? 7.992 2.099 -14.175 1.00 87.50 101 GLN A N 1
ATOM 758 C CA . GLN A 1 101 ? 9.400 2.473 -14.025 1.00 87.50 101 GLN A CA 1
ATOM 759 C C . GLN A 1 101 ? 10.025 3.093 -15.285 1.00 87.50 101 GLN A C 1
ATOM 761 O O . GLN A 1 101 ? 9.577 4.149 -15.731 1.00 87.50 101 GLN A O 1
ATOM 766 N N . ASP A 1 102 ? 11.099 2.505 -15.811 1.00 88.12 102 ASP A N 1
ATOM 767 C CA . ASP A 1 102 ? 11.825 2.987 -16.986 1.00 88.12 102 ASP A CA 1
ATOM 768 C C . ASP A 1 102 ? 11.330 2.384 -18.310 1.00 88.12 102 ASP A C 1
ATOM 770 O O . ASP A 1 102 ? 11.927 2.643 -19.356 1.00 88.12 102 ASP A O 1
ATOM 774 N N . GLU A 1 103 ? 10.236 1.619 -18.303 1.00 92.62 103 GLU A N 1
ATOM 775 C CA . GLU A 1 103 ? 9.693 0.996 -19.508 1.00 92.62 103 GLU A CA 1
ATOM 776 C C . GLU A 1 103 ? 9.200 2.030 -20.536 1.00 92.62 103 GLU A C 1
ATOM 778 O O . GLU A 1 103 ? 8.490 2.994 -20.229 1.00 92.62 103 GLU A O 1
ATOM 783 N N . THR A 1 104 ? 9.546 1.826 -21.811 1.00 91.50 104 THR A N 1
ATOM 784 C CA . THR A 1 104 ? 9.076 2.688 -22.910 1.00 91.50 104 THR A CA 1
ATOM 785 C C . THR A 1 104 ? 7.747 2.201 -23.495 1.00 91.50 104 THR A C 1
ATOM 787 O O . THR A 1 104 ? 6.965 3.021 -23.986 1.00 91.50 104 THR A O 1
ATOM 790 N N . GLY A 1 105 ? 7.454 0.902 -23.386 1.00 90.38 105 GLY A N 1
ATOM 791 C CA . GLY A 1 105 ? 6.172 0.256 -23.692 1.00 90.38 105 GLY A CA 1
ATOM 792 C C . GLY A 1 105 ? 5.666 -0.560 -22.499 1.00 90.38 105 GLY A C 1
ATOM 793 O O . GLY A 1 105 ? 6.268 -0.511 -21.440 1.00 90.38 105 GLY A O 1
ATOM 794 N N . VAL A 1 106 ? 4.541 -1.265 -22.637 1.00 90.31 106 VAL A N 1
ATOM 795 C CA . VAL A 1 106 ? 4.092 -2.207 -21.593 1.00 90.31 106 VAL A CA 1
ATOM 796 C C . VAL A 1 106 ? 5.057 -3.388 -21.588 1.00 90.31 106 VAL A C 1
ATOM 798 O O . VAL A 1 106 ? 5.258 -3.976 -22.653 1.00 90.31 106 VAL A O 1
ATOM 801 N N . ASP A 1 107 ? 5.653 -3.708 -20.437 1.00 90.38 107 ASP A N 1
ATOM 802 C CA . ASP A 1 107 ? 6.575 -4.840 -20.265 1.00 90.38 107 ASP A CA 1
ATOM 803 C C . ASP A 1 107 ? 7.865 -4.770 -21.117 1.00 90.38 107 ASP A C 1
ATOM 805 O O . ASP A 1 107 ? 8.572 -5.767 -21.298 1.00 90.38 107 ASP A O 1
ATOM 809 N N . CYS A 1 108 ? 8.191 -3.610 -21.702 1.00 91.94 108 CYS A N 1
ATOM 810 C CA . CYS A 1 108 ? 9.340 -3.467 -22.597 1.00 91.94 108 CYS A CA 1
ATOM 811 C C . CYS A 1 108 ? 9.965 -2.068 -22.568 1.00 91.94 108 CYS A C 1
ATOM 813 O O . CYS A 1 108 ? 9.308 -1.042 -22.390 1.00 91.94 108 CYS A O 1
ATOM 815 N N . GLY A 1 109 ? 11.263 -2.007 -22.844 1.00 91.88 109 GLY A N 1
ATOM 816 C CA . GLY A 1 109 ? 12.042 -0.780 -22.947 1.00 91.88 109 GLY A CA 1
ATOM 817 C C . GLY A 1 109 ? 12.780 -0.383 -21.675 1.00 91.88 109 GLY A C 1
ATOM 818 O O . GLY A 1 109 ? 12.899 -1.149 -20.728 1.00 91.88 109 GLY A O 1
ATOM 819 N N . GLY A 1 110 ? 13.327 0.828 -21.672 1.00 89.38 110 GLY A N 1
ATOM 820 C CA . GLY A 1 110 ? 14.194 1.278 -20.585 1.00 89.38 110 GLY A CA 1
ATOM 821 C C . GLY A 1 110 ? 15.564 0.607 -20.583 1.00 89.38 110 GLY A C 1
ATOM 822 O O . GLY A 1 110 ? 16.001 0.018 -21.573 1.00 89.38 110 GLY A O 1
ATOM 823 N N . ASN A 1 111 ? 16.256 0.726 -19.454 1.00 87.94 111 ASN A N 1
ATOM 824 C CA . ASN A 1 111 ? 17.579 0.146 -19.229 1.00 87.94 111 ASN A CA 1
ATOM 825 C C . ASN A 1 111 ? 17.505 -1.280 -18.667 1.00 87.94 111 ASN A C 1
ATOM 827 O O . ASN A 1 111 ? 18.505 -1.998 -18.701 1.00 87.94 111 ASN A O 1
ATOM 831 N N . LYS A 1 112 ? 16.354 -1.677 -18.112 1.00 87.38 112 LYS A N 1
ATOM 832 C CA . LYS A 1 112 ? 16.192 -2.941 -17.380 1.00 87.38 112 LYS A CA 1
ATOM 833 C C . LYS A 1 112 ? 15.288 -3.979 -18.061 1.00 87.38 112 LYS A C 1
ATOM 835 O O . LYS A 1 112 ? 15.392 -5.147 -17.690 1.00 87.38 112 LYS A O 1
ATOM 840 N N . CYS A 1 113 ? 14.459 -3.603 -19.042 1.00 90.38 113 CYS A N 1
ATOM 841 C CA . CYS A 1 113 ? 13.606 -4.537 -19.792 1.00 90.38 113 CYS A CA 1
ATOM 842 C C . CYS A 1 113 ? 14.080 -4.757 -21.239 1.00 90.38 113 CYS A C 1
ATOM 844 O O . CYS A 1 113 ? 14.856 -3.960 -21.776 1.00 90.38 113 CYS A O 1
ATOM 846 N N . PRO A 1 114 ? 13.634 -5.845 -21.903 1.00 91.25 114 PRO A N 1
ATOM 847 C CA . PRO A 1 114 ? 13.907 -6.070 -23.320 1.00 91.25 114 PRO A CA 1
ATOM 848 C C . PRO A 1 114 ? 13.416 -4.894 -24.167 1.00 91.25 114 PRO A C 1
ATOM 850 O O . PRO A 1 114 ? 12.392 -4.292 -23.854 1.00 91.25 114 PRO A O 1
ATOM 853 N N . LYS A 1 115 ? 14.112 -4.570 -25.262 1.00 92.31 115 LYS A N 1
ATOM 854 C CA . LYS A 1 115 ? 13.661 -3.511 -26.177 1.00 92.31 115 LYS A CA 1
ATOM 855 C C . LYS A 1 115 ? 12.268 -3.834 -26.711 1.00 92.31 115 LYS A C 1
ATOM 857 O O . LYS A 1 115 ? 11.993 -4.975 -27.065 1.00 92.31 115 LYS A O 1
ATOM 862 N N . CYS A 1 116 ? 11.424 -2.814 -26.817 1.00 91.81 116 CYS A N 1
ATOM 863 C CA . CYS A 1 116 ? 10.139 -2.972 -27.476 1.00 91.81 116 CYS A CA 1
ATOM 864 C C . CYS A 1 116 ? 10.349 -3.332 -28.946 1.00 91.81 116 CYS A C 1
ATOM 866 O O . CYS A 1 116 ? 11.120 -2.676 -29.652 1.00 91.81 116 CYS A O 1
ATOM 868 N N . GLU A 1 117 ? 9.642 -4.359 -29.402 1.00 87.88 117 GLU A N 1
ATOM 869 C CA . GLU A 1 117 ? 9.593 -4.702 -30.813 1.00 87.88 117 GLU A CA 1
ATOM 870 C C . GLU A 1 117 ? 8.854 -3.589 -31.553 1.00 87.88 117 GLU A C 1
ATOM 872 O O . GLU A 1 117 ? 7.624 -3.502 -31.553 1.00 87.88 117 GLU A O 1
ATOM 877 N N . VAL A 1 118 ? 9.611 -2.712 -32.205 1.00 76.75 118 VAL A N 1
ATOM 878 C CA . VAL A 1 118 ? 9.054 -1.951 -33.312 1.00 76.75 118 VAL A CA 1
ATOM 879 C C . VAL A 1 118 ? 8.834 -2.970 -34.414 1.00 76.75 118 VAL A C 1
ATOM 881 O O . VAL A 1 118 ? 9.786 -3.497 -34.984 1.00 76.75 118 VAL A O 1
ATOM 884 N N . LYS A 1 119 ? 7.573 -3.310 -34.683 1.00 71.69 119 LYS A N 1
ATOM 885 C CA . LYS A 1 119 ? 7.226 -3.983 -35.931 1.00 71.69 119 LYS A CA 1
ATOM 886 C C . LYS A 1 119 ? 7.621 -3.024 -37.047 1.00 71.69 119 LYS A C 1
ATOM 888 O O . LYS A 1 119 ? 6.837 -2.163 -37.437 1.00 71.69 119 LYS A O 1
ATOM 893 N N . SER A 1 120 ? 8.863 -3.121 -37.508 1.00 63.28 120 SER A N 1
ATOM 894 C CA . SER A 1 120 ? 9.286 -2.533 -38.762 1.00 63.28 120 SER A CA 1
ATOM 895 C C . SER A 1 120 ? 8.490 -3.277 -39.816 1.00 63.28 120 SER A C 1
ATOM 897 O O . SER A 1 120 ? 8.826 -4.403 -40.177 1.00 63.28 120 SER A O 1
ATOM 899 N N . ILE A 1 121 ? 7.368 -2.688 -40.220 1.00 66.88 121 ILE A N 1
ATOM 900 C CA . ILE A 1 121 ? 6.689 -3.083 -41.444 1.00 66.88 121 ILE A CA 1
ATOM 901 C C . ILE A 1 121 ? 7.782 -3.003 -42.517 1.00 66.88 121 ILE A C 1
ATOM 903 O O . ILE A 1 121 ? 8.341 -1.914 -42.685 1.00 66.88 121 ILE A O 1
ATOM 907 N N . PRO A 1 122 ? 8.171 -4.119 -43.161 1.00 65.50 122 PRO A N 1
ATOM 908 C CA . PRO A 1 122 ? 9.149 -4.062 -44.232 1.00 65.50 122 PRO A CA 1
ATOM 909 C C . PRO A 1 122 ? 8.581 -3.125 -45.295 1.00 65.50 122 PRO A C 1
ATOM 911 O O . PRO A 1 122 ? 7.485 -3.363 -45.809 1.00 65.50 122 PRO A O 1
ATOM 914 N N . LEU A 1 123 ? 9.294 -2.039 -45.593 1.00 64.25 123 LEU A N 1
ATOM 915 C CA . LEU A 1 123 ? 8.976 -1.106 -46.677 1.00 64.25 123 LEU A CA 1
ATOM 916 C C . LEU A 1 123 ? 9.355 -1.728 -48.035 1.00 64.25 123 LEU A C 1
ATOM 918 O O . LEU A 1 123 ? 9.879 -1.054 -48.913 1.00 64.25 123 LEU A O 1
ATOM 922 N N . ASP A 1 124 ? 9.101 -3.025 -48.191 1.00 68.62 124 ASP A N 1
ATOM 923 C CA . ASP A 1 124 ? 9.584 -3.844 -49.302 1.00 68.62 124 ASP A CA 1
ATOM 924 C C . ASP A 1 124 ? 8.426 -4.221 -50.247 1.00 68.62 124 ASP A C 1
ATOM 926 O O . ASP A 1 124 ? 8.621 -4.930 -51.229 1.00 68.62 124 ASP A O 1
ATOM 930 N N . PHE A 1 125 ? 7.205 -3.758 -49.950 1.00 65.31 125 PHE A N 1
ATOM 931 C CA . PHE A 1 125 ? 6.000 -3.995 -50.751 1.00 65.31 125 PHE A CA 1
ATOM 932 C C . PHE A 1 125 ? 5.367 -2.685 -51.236 1.00 65.31 125 PHE A C 1
ATOM 934 O O . PHE A 1 125 ? 4.174 -2.453 -51.030 1.00 65.31 125 PHE A O 1
ATOM 941 N N . TYR A 1 126 ? 6.168 -1.831 -51.874 1.00 64.75 126 TYR A N 1
ATOM 942 C CA . TYR A 1 126 ? 5.665 -0.754 -52.729 1.00 64.75 126 TYR A CA 1
ATOM 943 C C . TYR A 1 126 ? 6.299 -0.834 -54.114 1.00 64.75 126 TYR A C 1
ATOM 945 O O . TYR A 1 126 ? 7.536 -1.012 -54.175 1.00 64.75 126 TYR A O 1
#

Foldseek 3Di:
DVVVVVVVVVVVVVVVVVVVCCVPVPPPP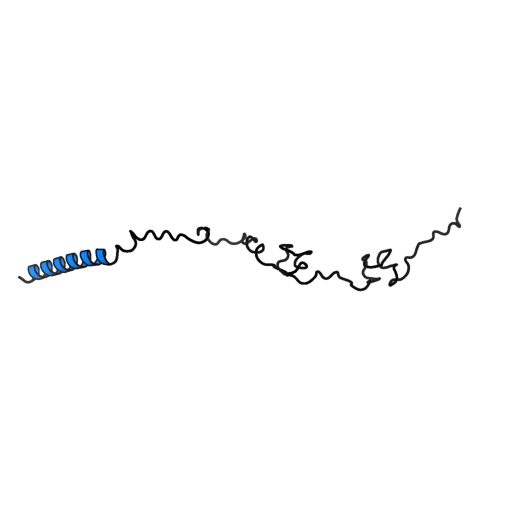PPPPPPPDDDDDDDDDDDDDDPPPDPPCQPDLQLPPQDDHDQAPDGSADGPRGHHPPPPDPPQQLPPQDDDDQAPDGSADGPRGHHDDPPPPPPPPD

Radius of gyration: 40.13 Å; Cα contacts (8 Å, |Δi|>4): 111; chains: 1; bounding box: 75×36×130 Å